Protein AF-A0A183GTH4-F1 (afdb_monomer_lite)

pLDDT: mean 83.31, std 15.31, range [30.36, 95.69]

Secondary structure (DSSP, 8-state):
--------HHHHHHHHHH-HHHHHHHHHHS--HHHHHHHHHHHHHTT-HHHHHH---TTHHHHHHHHHHTT--HHHHHHHHHHHHHHT-HHHHHHHHHHHHH---TTS-HHHHHHHHHHHHHHHHH---HHHHHHHHHHHHHHHHHHHHHHH-

Sequence (153 aa):
MAMRVRLCGSCWSFFMAVNGDLIISFVVSSDDELAHAALFRWMLERNKANMILQSKSPFVEQFLTHEISTGRGQRYLDLLWRFYEKTGNYDKAATLLSRLADNENDEISLSQRFAYLSHAIICAQSATDPKTKAMIQDLRDKVEVAHIQLAIK

Structure (mmCIF, N/CA/C/O backbone):
data_AF-A0A183GTH4-F1
#
_entry.id   AF-A0A183GTH4-F1
#
loop_
_atom_site.group_PDB
_atom_site.id
_atom_site.type_symbol
_atom_site.label_atom_id
_atom_site.label_alt_id
_atom_site.label_comp_id
_atom_site.label_asym_id
_atom_site.label_entity_id
_atom_site.label_seq_id
_atom_site.pdbx_PDB_ins_code
_atom_site.Cartn_x
_atom_site.Cartn_y
_atom_site.Cartn_z
_atom_site.occupancy
_atom_site.B_iso_or_equiv
_atom_site.auth_seq_id
_atom_site.auth_comp_id
_atom_site.auth_asym_id
_atom_site.auth_atom_id
_atom_site.pdbx_PDB_model_num
ATOM 1 N N . MET A 1 1 ? 22.703 7.373 -27.518 1.00 30.36 1 MET A N 1
ATOM 2 C CA . MET A 1 1 ? 21.785 7.071 -28.638 1.00 30.36 1 MET A CA 1
ATOM 3 C C . MET A 1 1 ? 20.623 6.276 -28.055 1.00 30.36 1 MET A C 1
ATOM 5 O O . MET A 1 1 ? 20.739 5.074 -27.879 1.00 30.36 1 MET A O 1
ATOM 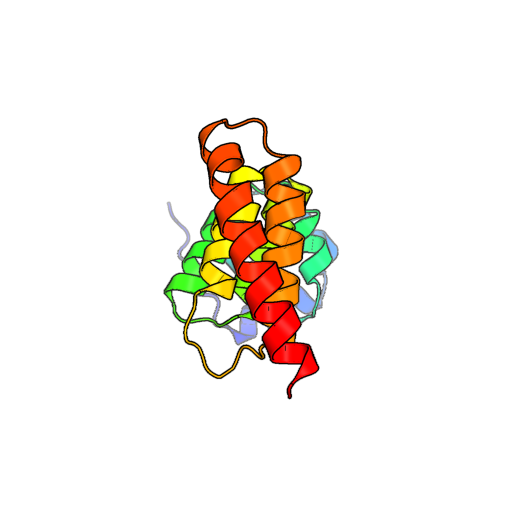9 N N . ALA A 1 2 ? 19.581 6.971 -27.590 1.00 32.31 2 ALA A N 1
ATOM 10 C CA . ALA A 1 2 ? 18.468 6.362 -26.863 1.00 32.31 2 ALA A CA 1
ATOM 11 C C . ALA A 1 2 ? 17.527 5.665 -27.854 1.00 32.31 2 ALA A C 1
ATOM 13 O O . ALA A 1 2 ? 16.858 6.325 -28.652 1.00 32.31 2 ALA A O 1
ATOM 14 N N . MET A 1 3 ? 17.498 4.332 -27.835 1.00 32.34 3 MET A N 1
ATOM 15 C CA . MET A 1 3 ? 16.502 3.561 -28.573 1.00 32.34 3 MET A CA 1
ATOM 16 C C . MET A 1 3 ? 15.140 3.790 -27.919 1.00 32.34 3 MET A C 1
ATOM 18 O O . MET A 1 3 ? 14.822 3.249 -26.866 1.00 32.34 3 MET A O 1
ATOM 22 N N . ARG A 1 4 ? 14.327 4.637 -28.552 1.00 37.12 4 ARG A N 1
ATOM 23 C CA . ARG A 1 4 ? 12.934 4.874 -28.180 1.00 37.12 4 ARG A CA 1
ATOM 24 C C . ARG A 1 4 ? 12.114 3.656 -28.589 1.00 37.12 4 ARG A C 1
ATOM 26 O O . ARG A 1 4 ? 11.519 3.623 -29.663 1.00 37.12 4 ARG A O 1
ATOM 33 N N . VAL A 1 5 ? 12.102 2.643 -27.737 1.00 44.69 5 VAL A N 1
ATOM 34 C CA . VAL A 1 5 ? 11.298 1.444 -27.937 1.00 44.69 5 VAL A CA 1
ATOM 35 C C . VAL A 1 5 ? 9.834 1.788 -27.633 1.00 44.69 5 VAL A C 1
ATOM 37 O O . VAL A 1 5 ? 9.344 1.625 -26.522 1.00 44.69 5 VAL A O 1
ATOM 40 N N . ARG A 1 6 ? 9.106 2.296 -28.638 1.00 41.69 6 ARG A N 1
ATOM 41 C CA . ARG A 1 6 ? 7.638 2.195 -28.663 1.00 41.69 6 ARG A CA 1
ATOM 42 C C . ARG A 1 6 ? 7.286 0.747 -28.994 1.00 41.69 6 ARG A C 1
ATOM 44 O O . ARG A 1 6 ? 6.940 0.438 -30.132 1.00 41.69 6 ARG A O 1
ATOM 51 N N . LEU A 1 7 ? 7.391 -0.152 -28.021 1.00 46.38 7 LEU A N 1
ATOM 52 C CA . LEU A 1 7 ? 6.716 -1.437 -28.150 1.00 46.38 7 LEU A CA 1
ATOM 53 C C . LEU A 1 7 ? 5.220 -1.167 -28.010 1.00 46.38 7 LEU A C 1
ATOM 55 O O . LEU A 1 7 ? 4.734 -0.772 -26.953 1.00 4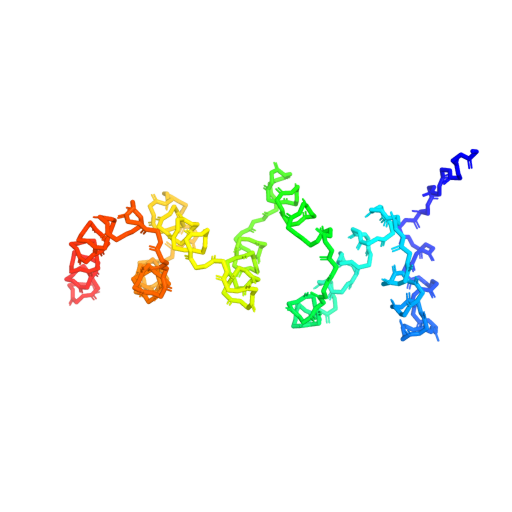6.38 7 LEU A O 1
ATOM 59 N N . CYS A 1 8 ? 4.500 -1.329 -29.118 1.00 41.72 8 CYS A N 1
ATOM 60 C CA . CYS A 1 8 ? 3.049 -1.446 -29.122 1.00 41.72 8 CYS A CA 1
ATOM 61 C C . CYS A 1 8 ? 2.663 -2.509 -28.076 1.00 41.72 8 CYS A C 1
ATOM 63 O O . CYS A 1 8 ? 3.281 -3.577 -28.064 1.00 41.72 8 CYS A O 1
ATOM 65 N N . GLY A 1 9 ? 1.697 -2.226 -27.191 1.00 50.25 9 GLY A N 1
ATOM 66 C CA . GLY A 1 9 ? 1.382 -3.075 -26.028 1.00 50.25 9 GLY A CA 1
ATOM 67 C C . GLY A 1 9 ? 1.193 -4.563 -26.363 1.00 50.25 9 GLY A C 1
ATOM 68 O O . GLY A 1 9 ? 1.550 -5.426 -25.569 1.00 50.25 9 GLY A O 1
ATOM 69 N N . SER A 1 10 ? 0.749 -4.880 -27.581 1.00 49.06 10 SER A N 1
ATOM 70 C CA . SER A 1 10 ? 0.592 -6.252 -28.075 1.00 49.06 10 SER A CA 1
ATOM 71 C C . SER A 1 10 ? 1.911 -6.977 -28.409 1.00 49.06 10 SER A C 1
ATOM 73 O O . SER A 1 10 ? 2.004 -8.183 -28.188 1.00 49.06 10 SER A O 1
ATOM 75 N N . CYS A 1 11 ? 2.952 -6.285 -28.894 1.00 48.81 11 CYS A N 1
ATOM 76 C CA . CYS A 1 11 ? 4.255 -6.906 -29.203 1.00 48.81 11 CYS A CA 1
ATOM 77 C C . CYS A 1 11 ? 5.040 -7.262 -27.937 1.00 48.81 11 CYS A C 1
ATOM 79 O O . CYS A 1 11 ? 5.745 -8.270 -27.911 1.00 48.81 11 CYS A O 1
ATOM 81 N N . TRP A 1 12 ? 4.904 -6.460 -26.879 1.00 52.84 12 TRP A N 1
ATOM 82 C CA . TRP A 1 12 ? 5.568 -6.732 -25.605 1.00 52.84 12 TRP A CA 1
ATOM 83 C C . TRP A 1 12 ? 4.999 -7.985 -24.936 1.00 52.84 12 TRP A C 1
ATOM 85 O O . TRP A 1 12 ? 5.749 -8.887 -24.559 1.00 52.84 12 TRP A O 1
ATOM 95 N N . SER A 1 13 ? 3.670 -8.090 -24.864 1.00 49.44 13 SER A N 1
ATOM 96 C CA . SER A 1 13 ? 3.004 -9.249 -24.266 1.00 49.44 13 SER A CA 1
ATOM 97 C C . SER A 1 13 ? 3.335 -10.554 -24.993 1.00 49.44 13 SER A C 1
ATOM 99 O O . SER A 1 13 ? 3.474 -11.586 -24.336 1.00 49.44 13 SER A O 1
ATOM 101 N N . PHE A 1 14 ? 3.529 -10.503 -26.317 1.00 48.41 14 PHE A N 1
ATOM 102 C CA . PHE A 1 14 ? 3.974 -11.648 -27.114 1.00 48.41 14 PHE A CA 1
ATOM 103 C C . PHE A 1 14 ? 5.449 -12.007 -26.854 1.00 48.41 14 PHE A C 1
ATOM 105 O O . PHE A 1 14 ? 5.758 -13.169 -26.605 1.00 48.41 14 PHE A O 1
ATOM 112 N N . PHE A 1 15 ? 6.355 -11.022 -26.813 1.00 49.62 15 PHE A N 1
ATOM 113 C CA . PHE A 1 15 ? 7.789 -11.255 -26.584 1.00 49.62 15 PHE A CA 1
ATOM 114 C C . PHE A 1 15 ? 8.086 -11.817 -25.179 1.00 49.62 15 PHE A C 1
ATOM 116 O O . PHE A 1 15 ? 8.910 -12.715 -25.028 1.00 49.62 15 PHE A O 1
ATOM 123 N N . MET A 1 16 ? 7.361 -11.364 -24.148 1.00 53.06 16 MET A N 1
ATOM 124 C CA . MET A 1 16 ? 7.503 -11.870 -22.773 1.00 53.06 16 MET A CA 1
ATOM 125 C C . MET A 1 16 ? 6.829 -13.227 -22.510 1.00 53.06 16 MET A C 1
ATOM 127 O O . MET A 1 16 ? 7.099 -13.855 -21.485 1.00 53.06 16 MET A O 1
ATOM 131 N N . ALA A 1 17 ? 5.950 -13.703 -23.396 1.00 56.94 17 ALA A N 1
ATOM 132 C CA . ALA A 1 17 ? 5.261 -14.982 -23.215 1.00 56.94 17 ALA A CA 1
ATOM 133 C C . ALA A 1 17 ? 6.141 -16.204 -23.523 1.00 56.94 17 ALA A C 1
ATOM 135 O O . ALA A 1 17 ? 5.889 -17.270 -22.970 1.00 56.94 17 ALA A O 1
ATOM 136 N N . VAL A 1 18 ? 7.165 -16.054 -24.368 1.00 58.09 18 VAL A N 1
ATOM 137 C CA . VAL A 1 18 ? 7.939 -17.187 -24.904 1.00 58.09 18 VAL A CA 1
ATOM 138 C C . VAL A 1 18 ? 9.141 -17.557 -24.019 1.00 58.09 18 VAL A C 1
ATOM 140 O O . VAL A 1 18 ? 9.513 -18.722 -23.983 1.00 58.09 18 VAL A O 1
ATOM 143 N N . ASN A 1 19 ? 9.719 -16.611 -23.260 1.00 66.62 19 ASN A N 1
ATOM 144 C CA . ASN A 1 19 ? 10.883 -16.844 -22.382 1.00 66.62 19 ASN A CA 1
ATOM 145 C C . ASN A 1 19 ? 10.901 -15.900 -21.158 1.00 66.62 19 ASN A C 1
ATOM 147 O O . ASN A 1 19 ? 11.775 -15.042 -21.022 1.00 66.62 19 ASN A O 1
ATOM 151 N N . GLY A 1 20 ? 9.916 -16.032 -20.265 1.00 68.88 20 GLY A N 1
ATOM 152 C CA . GLY A 1 20 ? 9.731 -15.114 -19.131 1.00 68.88 20 GLY A CA 1
ATOM 153 C C . GLY A 1 20 ? 10.947 -14.988 -18.200 1.00 68.88 20 GLY A C 1
ATOM 154 O O . GLY A 1 20 ? 11.310 -13.874 -17.834 1.00 68.88 20 GLY A O 1
ATOM 155 N N . ASP A 1 21 ? 11.609 -16.096 -17.859 1.00 75.94 21 ASP A N 1
ATOM 156 C CA . ASP A 1 21 ? 12.707 -16.096 -16.876 1.00 75.94 21 ASP A CA 1
ATOM 157 C C . ASP A 1 21 ? 13.988 -15.444 -17.411 1.00 75.94 21 ASP A C 1
ATOM 159 O O . ASP A 1 21 ? 14.642 -14.671 -16.709 1.00 75.94 21 ASP A O 1
ATOM 163 N N . LEU A 1 22 ? 14.309 -15.680 -18.687 1.00 78.25 22 LEU A N 1
ATOM 164 C CA . LEU A 1 22 ? 15.443 -15.035 -19.352 1.00 78.25 22 LEU A CA 1
ATOM 165 C C . LEU A 1 22 ? 15.244 -13.519 -19.415 1.00 78.25 22 LEU A C 1
ATOM 167 O O . LEU A 1 22 ? 16.161 -12.765 -19.099 1.00 78.25 22 LEU A O 1
ATOM 171 N N . ILE A 1 23 ? 14.034 -13.064 -19.744 1.00 78.25 23 ILE A N 1
ATOM 172 C CA . ILE A 1 23 ? 13.734 -11.632 -19.828 1.00 78.25 23 ILE A CA 1
ATOM 173 C C . ILE A 1 23 ? 13.772 -10.982 -18.443 1.00 78.25 23 ILE A C 1
ATOM 175 O O . ILE A 1 23 ? 14.309 -9.885 -18.311 1.00 78.25 23 ILE A O 1
ATOM 179 N N . ILE A 1 24 ? 13.272 -11.660 -17.404 1.00 81.31 24 ILE A N 1
ATOM 180 C CA . ILE A 1 24 ? 13.387 -11.178 -16.021 1.00 81.31 24 ILE A CA 1
ATOM 181 C C . ILE A 1 24 ? 14.862 -11.000 -15.652 1.00 81.31 24 ILE A C 1
ATOM 183 O O . ILE A 1 24 ? 15.238 -9.923 -15.202 1.00 81.31 24 ILE A O 1
ATOM 187 N N . SER A 1 25 ? 15.706 -12.012 -15.885 1.00 80.69 25 SER A N 1
ATOM 188 C CA . SER A 1 25 ? 17.138 -11.924 -15.563 1.00 80.69 25 SER A CA 1
ATOM 189 C C . SER A 1 25 ? 17.841 -10.791 -16.315 1.00 80.69 25 SER A C 1
ATOM 191 O O . SER A 1 25 ? 18.617 -10.045 -15.721 1.00 80.69 25 SER A O 1
ATOM 193 N N . PHE A 1 26 ? 17.506 -10.604 -17.594 1.00 81.88 26 PHE A N 1
ATOM 194 C CA . PHE A 1 26 ? 18.096 -9.569 -18.432 1.00 81.88 26 PHE A CA 1
ATOM 195 C C . PHE A 1 26 ? 17.699 -8.165 -17.969 1.00 81.88 26 PHE A C 1
ATOM 197 O O . PHE A 1 26 ? 18.560 -7.307 -17.788 1.00 81.88 26 PHE A O 1
ATOM 204 N N . VAL A 1 27 ? 16.409 -7.934 -17.717 1.00 82.25 27 VAL A N 1
ATOM 205 C CA . VAL A 1 27 ? 15.918 -6.632 -17.252 1.00 82.25 27 VAL A CA 1
ATOM 206 C C . VAL A 1 27 ? 16.451 -6.317 -15.858 1.00 82.25 27 VAL A C 1
ATOM 208 O O . VAL A 1 27 ? 16.925 -5.209 -15.657 1.00 82.25 27 VAL A O 1
ATOM 211 N N . VAL A 1 28 ? 16.468 -7.284 -14.934 1.00 77.31 28 VAL A N 1
ATOM 212 C CA . VAL A 1 28 ? 17.017 -7.091 -13.577 1.00 77.31 28 VAL A CA 1
ATOM 213 C C . VAL A 1 28 ? 18.516 -6.762 -13.601 1.00 77.31 28 VAL A C 1
ATOM 215 O O . VAL A 1 28 ? 19.001 -6.088 -12.698 1.00 77.31 28 VAL A O 1
ATOM 218 N N . SER A 1 29 ? 19.253 -7.214 -14.622 1.00 81.25 29 SER A N 1
ATOM 219 C CA . SER A 1 29 ? 20.665 -6.851 -14.825 1.00 81.25 29 SER A CA 1
ATOM 220 C C . SER A 1 29 ? 20.879 -5.511 -15.542 1.00 81.25 29 SER A C 1
ATOM 222 O O . SER A 1 29 ? 22.002 -5.013 -15.589 1.00 81.25 29 SER A O 1
ATOM 224 N N . SER A 1 30 ? 19.824 -4.948 -16.130 1.00 83.75 30 SER A N 1
ATOM 225 C CA . SER A 1 30 ? 19.864 -3.671 -16.837 1.00 83.75 30 SER A CA 1
ATOM 226 C C . SER A 1 30 ? 19.733 -2.498 -15.859 1.00 83.75 30 SER A C 1
ATOM 228 O O . SER A 1 30 ? 19.292 -2.672 -14.730 1.00 83.75 30 SER A O 1
ATOM 230 N N . ASP A 1 31 ? 20.074 -1.292 -16.304 1.00 84.44 31 ASP A N 1
ATOM 231 C CA . ASP A 1 31 ? 19.859 -0.039 -15.557 1.00 84.44 31 ASP A CA 1
ATOM 232 C C . ASP A 1 31 ? 18.781 0.838 -16.226 1.00 84.44 31 ASP A C 1
ATOM 234 O O . ASP A 1 31 ? 18.688 2.045 -16.022 1.00 84.44 31 ASP A O 1
ATOM 238 N N . ASP A 1 32 ? 17.972 0.236 -17.103 1.00 86.81 32 ASP A N 1
ATOM 239 C CA . ASP A 1 32 ? 16.897 0.925 -17.812 1.00 86.81 32 ASP A CA 1
ATOM 240 C C . ASP A 1 32 ? 15.617 0.955 -16.957 1.00 86.81 32 ASP A C 1
ATOM 242 O O . ASP A 1 32 ? 14.952 -0.069 -16.747 1.00 86.81 32 ASP A O 1
ATOM 246 N N . GLU A 1 33 ? 15.261 2.149 -16.475 1.00 87.75 33 GLU A N 1
ATOM 247 C CA . GLU A 1 33 ? 14.050 2.405 -15.686 1.00 87.75 33 GLU A CA 1
ATOM 248 C C . GLU A 1 33 ? 12.771 2.001 -16.441 1.00 87.75 33 GLU A C 1
ATOM 250 O O . GLU A 1 33 ? 11.858 1.409 -15.859 1.00 87.75 33 GLU A O 1
ATOM 255 N N . LEU A 1 34 ? 12.689 2.275 -17.749 1.00 87.69 34 LEU A N 1
ATOM 256 C CA . LEU A 1 34 ? 11.494 1.986 -18.546 1.00 87.69 34 LEU A CA 1
ATOM 257 C C . LEU A 1 34 ? 11.326 0.481 -18.766 1.00 87.69 34 LEU A C 1
ATOM 259 O O . LEU A 1 34 ? 10.196 -0.021 -18.756 1.00 87.69 34 LEU A O 1
ATOM 263 N N . ALA A 1 35 ? 12.436 -0.245 -18.925 1.00 86.12 35 ALA A N 1
ATOM 264 C CA . ALA A 1 35 ? 12.420 -1.702 -19.007 1.00 86.12 35 ALA A CA 1
ATOM 265 C C . ALA A 1 35 ? 11.906 -2.326 -17.698 1.00 86.12 35 ALA A C 1
ATOM 267 O O . ALA A 1 35 ? 11.035 -3.202 -17.731 1.00 86.12 35 ALA A O 1
ATOM 268 N N . HIS A 1 36 ? 12.378 -1.829 -16.550 1.00 88.44 36 HIS A N 1
ATOM 269 C CA . HIS A 1 36 ? 11.902 -2.247 -15.231 1.00 88.44 36 HIS A CA 1
ATOM 270 C C . HIS A 1 36 ? 10.424 -1.940 -15.021 1.00 88.44 36 HIS A C 1
ATOM 272 O O . HIS A 1 36 ? 9.661 -2.831 -14.649 1.00 88.44 36 HIS A O 1
ATOM 278 N N . ALA A 1 37 ? 9.998 -0.706 -15.303 1.00 89.19 37 ALA A N 1
ATOM 279 C CA . ALA A 1 37 ? 8.618 -0.273 -15.118 1.00 89.19 37 ALA A CA 1
ATOM 280 C C . ALA A 1 37 ? 7.635 -1.182 -15.861 1.00 89.19 37 ALA A C 1
ATOM 282 O O . ALA A 1 37 ? 6.604 -1.595 -15.329 1.00 89.19 37 ALA A O 1
ATOM 283 N N . ALA A 1 38 ? 7.956 -1.546 -17.093 1.00 88.25 38 ALA A N 1
ATOM 284 C CA . ALA A 1 38 ? 7.084 -2.404 -17.867 1.00 88.25 38 ALA A CA 1
ATOM 285 C C . ALA A 1 38 ? 7.171 -3.887 -17.496 1.00 88.25 38 ALA A C 1
ATOM 287 O O . ALA A 1 38 ? 6.146 -4.568 -17.532 1.00 88.25 38 ALA A O 1
ATOM 288 N N . LEU A 1 39 ? 8.340 -4.379 -17.068 1.00 88.50 39 LEU A N 1
ATOM 289 C CA . LEU A 1 39 ? 8.432 -5.699 -16.449 1.00 88.50 39 LEU A CA 1
ATOM 290 C C . LEU A 1 39 ? 7.540 -5.770 -15.200 1.00 88.50 39 LEU A C 1
ATOM 292 O O . LEU A 1 39 ? 6.800 -6.739 -15.032 1.00 88.50 39 LEU A O 1
ATOM 296 N N . PHE A 1 40 ? 7.570 -4.747 -14.344 1.00 90.69 40 PHE A N 1
ATOM 297 C CA . PHE A 1 40 ? 6.723 -4.683 -13.156 1.00 90.69 40 PHE A CA 1
ATOM 298 C C . PHE A 1 40 ? 5.237 -4.654 -13.517 1.00 90.69 40 PHE A C 1
ATOM 300 O O . PHE A 1 40 ? 4.480 -5.446 -12.957 1.00 90.69 40 PHE A O 1
ATOM 307 N N . ARG A 1 41 ? 4.815 -3.840 -14.496 1.00 89.06 41 ARG A N 1
ATOM 308 C CA . ARG A 1 41 ? 3.424 -3.849 -14.997 1.00 89.06 41 ARG A CA 1
ATOM 309 C C . ARG A 1 41 ? 2.998 -5.240 -15.457 1.00 89.06 41 ARG A C 1
ATOM 311 O O . ARG A 1 41 ? 1.993 -5.760 -14.978 1.00 89.06 41 ARG A O 1
ATOM 318 N N . TRP A 1 42 ? 3.804 -5.879 -16.299 1.00 87.50 42 TRP A N 1
ATOM 319 C CA . TRP A 1 42 ? 3.530 -7.227 -16.794 1.00 87.50 42 TRP A CA 1
ATOM 320 C C . TRP A 1 42 ? 3.466 -8.271 -15.666 1.00 87.50 42 TRP A C 1
ATOM 322 O O . TRP A 1 42 ? 2.607 -9.156 -15.665 1.00 87.50 42 TRP A O 1
ATOM 332 N N . MET A 1 43 ? 4.338 -8.166 -14.656 1.00 87.56 43 MET A N 1
ATOM 333 C CA . MET A 1 43 ? 4.294 -9.041 -13.482 1.00 87.56 43 MET A CA 1
ATOM 334 C C . MET A 1 43 ? 3.017 -8.832 -12.659 1.00 87.56 43 MET A C 1
ATOM 336 O O . MET A 1 43 ? 2.433 -9.809 -12.184 1.00 87.56 43 MET A O 1
ATOM 340 N N . LEU A 1 44 ? 2.549 -7.591 -12.506 1.00 88.75 44 LEU A N 1
ATOM 341 C CA . LEU A 1 44 ? 1.305 -7.284 -11.796 1.00 88.75 44 LEU A CA 1
ATOM 342 C C . LEU A 1 44 ? 0.069 -7.809 -12.525 1.00 88.75 44 LEU A C 1
ATOM 344 O O . LEU A 1 44 ? -0.816 -8.372 -11.875 1.00 88.75 44 LEU A O 1
ATOM 348 N N . GLU A 1 45 ? 0.024 -7.697 -13.852 1.00 87.38 45 GLU A N 1
ATOM 349 C CA . GLU A 1 45 ? -1.041 -8.273 -14.685 1.00 87.38 45 GLU A CA 1
ATOM 350 C C . GLU A 1 45 ? -1.153 -9.795 -14.506 1.00 87.38 45 GLU A C 1
ATOM 352 O O . GLU A 1 45 ? -2.247 -10.352 -14.546 1.00 87.38 45 GLU A O 1
ATOM 357 N N . ARG A 1 46 ? -0.034 -10.474 -14.223 1.00 86.69 46 ARG A N 1
ATOM 358 C CA . ARG A 1 46 ? 0.030 -11.928 -13.994 1.00 86.69 46 ARG A CA 1
ATOM 359 C C . ARG A 1 46 ? 0.004 -12.338 -12.520 1.00 86.69 46 ARG A C 1
ATOM 361 O O . ARG A 1 46 ? 0.364 -13.468 -12.199 1.00 86.69 46 ARG A O 1
ATOM 368 N N . ASN A 1 47 ? -0.386 -11.438 -11.616 1.00 86.31 47 ASN A N 1
ATOM 369 C CA . ASN A 1 47 ? -0.431 -11.679 -10.167 1.00 86.31 47 ASN A CA 1
ATOM 370 C C . ASN A 1 47 ? 0.912 -12.118 -9.545 1.00 86.31 47 ASN A C 1
ATOM 372 O O . ASN A 1 47 ? 0.946 -12.728 -8.478 1.00 86.31 47 ASN A O 1
ATOM 376 N N . LYS A 1 48 ? 2.043 -11.744 -10.152 1.00 87.31 48 LYS A N 1
ATOM 377 C CA . LYS A 1 48 ? 3.401 -12.018 -9.650 1.00 87.31 48 LYS A CA 1
ATOM 378 C C . LYS A 1 48 ? 3.933 -10.907 -8.734 1.00 87.31 48 LYS A C 1
ATOM 380 O O . LYS A 1 48 ? 5.132 -10.649 -8.687 1.00 87.31 48 LYS A O 1
ATOM 385 N N . ALA A 1 49 ? 3.054 -10.258 -7.969 1.00 89.19 49 ALA A N 1
ATOM 386 C CA . ALA A 1 49 ? 3.419 -9.154 -7.074 1.00 89.19 49 ALA A CA 1
ATOM 387 C C . ALA A 1 49 ? 4.473 -9.555 -6.022 1.00 89.19 49 ALA A C 1
ATOM 389 O O . ALA A 1 49 ? 5.352 -8.766 -5.688 1.00 89.19 49 ALA A O 1
ATOM 390 N N . ASN A 1 50 ? 4.447 -10.811 -5.563 1.00 88.25 50 ASN A N 1
ATOM 391 C CA . ASN A 1 50 ? 5.444 -11.341 -4.628 1.00 88.25 50 ASN A CA 1
ATOM 392 C C . ASN A 1 50 ? 6.872 -11.308 -5.196 1.00 88.25 50 ASN A C 1
ATOM 394 O O . ASN A 1 50 ? 7.814 -11.086 -4.442 1.00 88.25 50 ASN A O 1
ATOM 398 N N . MET A 1 51 ? 7.044 -11.483 -6.511 1.00 87.12 51 MET A N 1
ATOM 399 C CA . MET A 1 51 ? 8.366 -11.398 -7.144 1.00 87.12 51 MET A CA 1
ATOM 400 C C . MET A 1 51 ? 8.888 -9.959 -7.162 1.00 87.12 51 MET A C 1
ATOM 402 O O . MET A 1 51 ? 10.081 -9.742 -6.981 1.00 87.12 51 MET A O 1
ATOM 406 N N . ILE A 1 52 ? 7.997 -8.973 -7.311 1.00 89.44 52 ILE A N 1
ATOM 407 C CA . ILE A 1 52 ? 8.350 -7.548 -7.225 1.00 89.44 52 ILE A CA 1
ATOM 408 C C . ILE A 1 52 ? 8.844 -7.222 -5.812 1.00 89.44 52 ILE A C 1
ATOM 410 O O . ILE A 1 52 ? 9.896 -6.605 -5.666 1.00 89.44 52 ILE A O 1
ATOM 414 N N . LEU A 1 53 ? 8.140 -7.711 -4.783 1.00 89.62 53 LEU A N 1
ATOM 415 C CA . LEU A 1 53 ? 8.518 -7.536 -3.373 1.00 89.62 53 LEU A CA 1
ATOM 416 C C . LEU A 1 53 ? 9.861 -8.186 -3.008 1.00 89.62 53 LEU A C 1
ATOM 418 O O . LEU A 1 53 ? 10.530 -7.726 -2.089 1.00 89.62 53 LEU A O 1
ATOM 422 N N . GLN A 1 54 ? 10.243 -9.263 -3.696 1.00 87.31 54 GLN A N 1
ATOM 423 C CA . GLN A 1 54 ? 11.539 -9.927 -3.516 1.00 87.31 54 GLN A CA 1
ATOM 424 C C . GLN A 1 54 ? 12.651 -9.303 -4.368 1.00 87.31 54 GLN A C 1
ATOM 426 O O . GLN A 1 54 ? 13.829 -9.599 -4.153 1.00 87.31 54 GLN A O 1
ATOM 431 N N . SER A 1 55 ? 12.298 -8.467 -5.348 1.00 84.19 55 SER A N 1
ATOM 432 C CA . SER A 1 55 ? 13.281 -7.844 -6.222 1.00 84.19 55 SER A CA 1
ATOM 433 C C . SER A 1 55 ? 14.090 -6.798 -5.455 1.00 84.19 55 SER A C 1
ATOM 435 O O . SER A 1 55 ? 13.556 -6.020 -4.669 1.00 84.19 55 SER A O 1
ATOM 437 N N . LYS A 1 56 ? 15.399 -6.765 -5.708 1.00 82.44 56 LYS A N 1
ATOM 438 C CA . LYS A 1 56 ? 16.316 -5.750 -5.165 1.00 82.44 56 LYS A CA 1
ATOM 439 C C . LYS A 1 56 ? 16.486 -4.558 -6.111 1.00 82.44 56 LYS A C 1
ATOM 441 O O . LYS A 1 56 ? 17.477 -3.842 -6.023 1.00 82.44 56 LYS A O 1
ATOM 446 N N . SER A 1 57 ? 15.568 -4.395 -7.062 1.00 86.06 57 SER A N 1
ATOM 447 C CA . SER A 1 57 ? 15.670 -3.337 -8.059 1.00 86.06 57 SER A CA 1
ATOM 448 C C . SER A 1 57 ? 15.426 -1.973 -7.396 1.00 86.06 57 SER A C 1
ATOM 450 O O . SER A 1 57 ? 14.428 -1.819 -6.685 1.00 86.06 57 SER A O 1
ATOM 452 N N . PRO A 1 58 ? 16.289 -0.968 -7.633 1.00 87.81 58 PRO A N 1
ATOM 453 C CA . PRO A 1 58 ? 16.119 0.368 -7.061 1.00 87.81 58 PRO A CA 1
ATOM 454 C C . PRO A 1 58 ? 14.904 1.108 -7.646 1.00 87.81 58 PRO A C 1
ATOM 456 O O . PRO A 1 58 ? 14.415 2.066 -7.053 1.00 87.81 58 PRO A O 1
ATOM 459 N N . PHE A 1 59 ? 14.373 0.644 -8.781 1.00 91.44 59 PHE A N 1
ATOM 460 C CA . PHE A 1 59 ? 13.288 1.299 -9.513 1.00 91.44 59 PHE A CA 1
ATOM 461 C C . PHE A 1 59 ? 11.885 0.961 -8.991 1.00 91.44 59 PHE A C 1
ATOM 463 O O . PHE A 1 59 ? 10.907 1.545 -9.454 1.00 91.44 59 PHE A O 1
ATOM 470 N N . VAL A 1 60 ? 11.752 0.026 -8.039 1.00 92.00 60 VAL A N 1
ATOM 471 C CA . VAL A 1 60 ? 10.440 -0.425 -7.537 1.00 92.00 60 VAL A CA 1
ATOM 472 C C . VAL A 1 60 ? 9.673 0.717 -6.870 1.00 92.00 60 VAL A C 1
ATOM 474 O O . VAL A 1 60 ? 8.509 0.939 -7.195 1.00 92.00 60 VAL A O 1
ATOM 477 N N . GLU A 1 61 ? 10.314 1.466 -5.968 1.00 92.62 61 GLU A N 1
ATOM 478 C CA . GLU A 1 61 ? 9.670 2.568 -5.235 1.00 92.62 61 GLU A CA 1
ATOM 479 C C . GLU A 1 61 ? 9.185 3.667 -6.194 1.00 92.62 61 GLU A C 1
ATOM 481 O O . GLU A 1 61 ? 8.033 4.105 -6.115 1.00 92.62 61 GLU A O 1
ATOM 486 N N . GLN A 1 62 ? 10.041 4.065 -7.141 1.00 91.88 62 GLN A N 1
ATOM 487 C CA . GLN A 1 62 ? 9.732 5.078 -8.152 1.00 91.88 62 GLN A CA 1
ATOM 488 C C . GLN A 1 62 ? 8.585 4.632 -9.059 1.00 91.88 62 GLN A C 1
ATOM 490 O O . GLN A 1 62 ? 7.639 5.391 -9.274 1.00 91.88 62 GLN A O 1
ATOM 495 N N . PHE A 1 63 ? 8.634 3.386 -9.537 1.00 92.38 63 PHE A N 1
ATOM 496 C CA . PHE A 1 63 ? 7.574 2.798 -10.341 1.00 92.38 63 PHE A CA 1
ATOM 497 C C . PHE A 1 63 ? 6.235 2.821 -9.597 1.00 92.38 63 PHE A C 1
ATOM 499 O O . PHE A 1 63 ? 5.269 3.385 -10.102 1.00 92.38 63 PHE A O 1
ATOM 506 N N . LEU A 1 64 ? 6.170 2.273 -8.380 1.00 92.44 64 LEU A N 1
ATOM 507 C CA . LEU A 1 64 ? 4.922 2.207 -7.615 1.00 92.44 64 LEU A CA 1
ATOM 508 C C . LEU A 1 64 ? 4.363 3.601 -7.314 1.00 92.44 64 LEU A C 1
ATOM 510 O O . LEU A 1 64 ? 3.167 3.828 -7.485 1.00 92.44 64 LEU A O 1
ATOM 514 N N . THR A 1 65 ? 5.219 4.551 -6.936 1.00 91.62 65 THR A N 1
ATOM 515 C CA . THR A 1 65 ? 4.809 5.937 -6.660 1.00 91.62 65 THR A CA 1
ATOM 516 C C . THR A 1 65 ? 4.243 6.622 -7.905 1.00 91.62 65 THR A C 1
ATOM 518 O O . THR A 1 65 ? 3.231 7.320 -7.823 1.00 91.62 65 THR A O 1
ATOM 521 N N . HIS A 1 66 ? 4.858 6.398 -9.069 1.00 90.62 66 HIS A N 1
ATOM 522 C CA . HIS A 1 66 ? 4.357 6.904 -10.344 1.00 90.62 66 HIS A CA 1
ATOM 523 C C . HIS A 1 66 ? 2.998 6.291 -10.714 1.00 90.62 66 HIS A C 1
ATOM 525 O O . HIS A 1 66 ? 2.089 6.988 -11.154 1.00 90.62 66 HIS A O 1
ATOM 531 N N . GLU A 1 67 ? 2.820 4.988 -10.510 1.00 89.50 67 GLU A N 1
ATOM 532 C CA . GLU A 1 67 ? 1.554 4.312 -10.800 1.00 89.50 67 GLU A CA 1
ATOM 533 C C . GLU A 1 67 ? 0.417 4.858 -9.921 1.00 89.50 67 GLU A C 1
ATOM 535 O O . GLU A 1 67 ? -0.661 5.165 -10.435 1.00 89.50 67 GLU A O 1
ATOM 540 N N . ILE A 1 68 ? 0.688 5.085 -8.633 1.00 88.62 68 ILE A N 1
ATOM 541 C CA . ILE A 1 68 ? -0.254 5.696 -7.683 1.00 88.62 68 ILE A CA 1
ATOM 542 C C . ILE A 1 68 ? -0.628 7.118 -8.119 1.00 88.62 68 ILE A C 1
ATOM 544 O O . ILE A 1 68 ? -1.809 7.459 -8.155 1.00 88.62 68 ILE A O 1
ATOM 548 N N . SER A 1 69 ? 0.350 7.949 -8.500 1.00 85.88 69 SER A N 1
ATOM 549 C CA . SER A 1 69 ? 0.080 9.333 -8.920 1.00 85.88 69 SER A CA 1
ATOM 550 C C . SER A 1 69 ? -0.695 9.424 -10.237 1.00 85.88 69 SER A C 1
ATOM 552 O O . SER A 1 69 ? -1.441 10.378 -10.444 1.00 85.88 69 SER A O 1
ATOM 554 N N . THR A 1 70 ? -0.598 8.404 -11.097 1.00 84.75 70 THR A N 1
ATOM 555 C CA . THR A 1 70 ? -1.428 8.281 -12.311 1.00 84.75 70 THR A CA 1
ATOM 556 C C . THR A 1 70 ? -2.875 7.854 -12.026 1.00 84.75 70 THR A C 1
ATOM 558 O O . THR A 1 70 ? -3.633 7.607 -12.961 1.00 84.75 70 THR A O 1
ATOM 561 N N . GLY A 1 71 ? -3.267 7.759 -10.751 1.00 73.56 71 GLY A N 1
ATOM 562 C CA . GLY A 1 71 ? -4.618 7.397 -10.326 1.00 73.56 71 GLY A CA 1
ATOM 563 C C . GLY A 1 71 ? -4.874 5.892 -10.299 1.00 73.56 71 GLY A C 1
ATOM 564 O O . GLY A 1 71 ? -6.027 5.469 -10.237 1.00 73.56 71 GLY A O 1
ATOM 565 N N . ARG A 1 72 ? -3.828 5.053 -10.359 1.00 66.69 72 ARG A N 1
ATOM 566 C CA . ARG A 1 72 ? -4.002 3.603 -10.209 1.00 66.69 72 ARG A CA 1
ATOM 567 C C . ARG A 1 72 ? -4.201 3.292 -8.726 1.00 66.69 72 ARG A C 1
ATOM 569 O O . ARG A 1 72 ? -3.402 3.700 -7.890 1.00 66.69 72 ARG A O 1
ATOM 576 N N . GLY A 1 73 ? -5.311 2.614 -8.431 1.00 74.38 73 GLY A N 1
ATOM 577 C CA . GLY A 1 73 ? -5.936 2.579 -7.107 1.00 74.38 73 GLY A CA 1
ATOM 578 C C . GLY A 1 73 ? -5.202 1.818 -5.996 1.00 74.38 73 GLY A C 1
ATOM 579 O O . GLY A 1 73 ? -4.020 1.480 -6.087 1.00 74.38 73 GLY A O 1
ATOM 580 N N . GLN A 1 74 ? -5.968 1.504 -4.947 1.00 80.88 74 GLN A N 1
ATOM 581 C CA . GLN A 1 74 ? -5.555 0.913 -3.664 1.00 80.88 74 GLN A CA 1
ATOM 582 C C . GLN A 1 74 ? -4.511 -0.212 -3.769 1.00 80.88 74 GLN A C 1
ATOM 584 O O . GLN A 1 74 ? -3.588 -0.291 -2.962 1.00 80.88 74 GLN A O 1
ATOM 589 N N . ARG A 1 75 ? -4.596 -1.054 -4.807 1.00 85.94 75 ARG A N 1
ATOM 590 C CA . ARG A 1 75 ? -3.692 -2.193 -5.030 1.00 85.94 75 ARG A CA 1
ATOM 591 C C . ARG A 1 75 ? -2.206 -1.807 -5.082 1.00 85.94 75 ARG A C 1
ATOM 593 O O . ARG A 1 75 ? -1.369 -2.585 -4.628 1.00 85.94 75 ARG A O 1
ATOM 600 N N . TYR A 1 76 ? -1.862 -0.648 -5.647 1.00 90.50 76 TYR A N 1
ATOM 601 C CA . TYR A 1 76 ? -0.465 -0.199 -5.733 1.00 90.50 76 TYR A CA 1
ATOM 602 C C . TYR A 1 76 ? 0.032 0.365 -4.401 1.00 90.50 76 TYR A C 1
ATOM 604 O O . TYR A 1 76 ? 1.178 0.119 -4.026 1.00 90.50 76 TYR A O 1
ATOM 612 N N . LEU A 1 77 ? -0.842 1.047 -3.656 1.00 90.31 77 LEU A N 1
ATOM 613 C CA . LEU A 1 77 ? -0.562 1.496 -2.291 1.00 90.31 77 LEU A CA 1
ATOM 614 C C . LEU A 1 77 ? -0.328 0.302 -1.359 1.00 90.31 77 LEU A C 1
ATOM 616 O O . LEU A 1 77 ? 0.647 0.293 -0.607 1.00 90.31 77 LEU A O 1
ATOM 620 N N . ASP A 1 78 ? -1.164 -0.734 -1.479 1.00 91.38 78 ASP A N 1
ATOM 621 C CA . ASP A 1 78 ? -1.022 -1.979 -0.725 1.00 91.38 78 ASP A CA 1
ATOM 622 C C . ASP A 1 78 ? 0.302 -2.690 -1.015 1.00 91.38 78 ASP A C 1
ATOM 624 O O . ASP A 1 78 ? 0.939 -3.262 -0.129 1.00 91.38 78 ASP A O 1
ATOM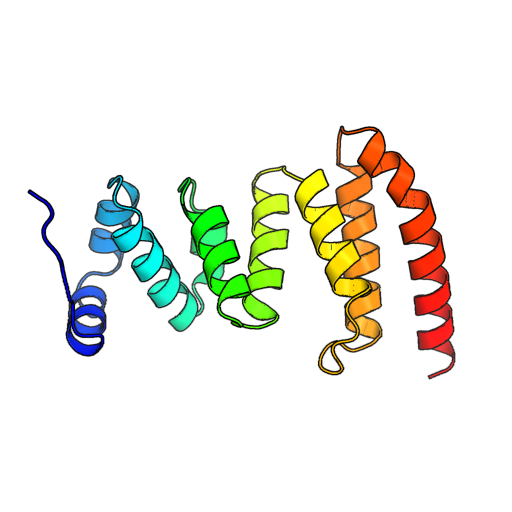 628 N N . LEU A 1 79 ? 0.738 -2.655 -2.272 1.00 93.50 79 LEU A N 1
ATOM 629 C CA . LEU A 1 79 ? 2.017 -3.227 -2.657 1.00 93.50 79 LEU A CA 1
ATOM 630 C C . LEU A 1 79 ? 3.199 -2.400 -2.134 1.00 93.50 79 LEU A C 1
ATOM 632 O O . LEU A 1 79 ? 4.206 -2.973 -1.721 1.00 93.50 79 LEU A O 1
ATOM 636 N N . LEU A 1 80 ? 3.073 -1.073 -2.128 1.00 94.38 80 LEU A N 1
ATOM 637 C CA . LEU A 1 80 ? 4.133 -0.159 -1.716 1.00 94.38 80 LEU A CA 1
ATOM 638 C C . LEU A 1 80 ? 4.451 -0.263 -0.220 1.00 94.38 80 LEU A C 1
ATOM 640 O O . LEU A 1 80 ? 5.625 -0.352 0.138 1.00 94.38 80 LEU A O 1
ATOM 644 N N . TRP A 1 81 ? 3.450 -0.314 0.667 1.00 94.06 81 TRP A N 1
ATOM 645 C CA . TRP A 1 81 ? 3.745 -0.463 2.100 1.00 94.06 81 TRP A CA 1
ATOM 646 C C . TRP A 1 81 ? 4.369 -1.830 2.411 1.00 94.06 81 TRP A C 1
ATOM 648 O O . TRP A 1 81 ? 5.293 -1.910 3.221 1.00 94.06 81 TRP A O 1
ATOM 658 N N . ARG A 1 82 ? 3.939 -2.896 1.717 1.00 94.62 82 ARG A N 1
ATOM 659 C CA . ARG A 1 82 ? 4.548 -4.234 1.831 1.00 94.62 82 ARG A CA 1
ATOM 660 C C . ARG A 1 82 ? 5.990 -4.241 1.347 1.00 94.62 82 ARG A C 1
ATOM 662 O O . ARG A 1 82 ? 6.826 -4.925 1.929 1.00 94.62 82 ARG A O 1
ATOM 669 N N . PHE A 1 83 ? 6.290 -3.488 0.290 1.00 94.88 83 PHE A N 1
ATOM 670 C CA . PHE A 1 83 ? 7.660 -3.314 -0.182 1.00 94.88 83 PHE A CA 1
ATOM 671 C C . PHE A 1 83 ? 8.526 -2.655 0.894 1.00 94.88 83 PHE A C 1
ATOM 673 O O . PHE A 1 83 ? 9.577 -3.194 1.228 1.00 94.88 83 PHE A O 1
ATOM 680 N N . TYR A 1 84 ? 8.049 -1.568 1.507 1.00 94.31 84 TYR A N 1
ATOM 681 C CA . TYR A 1 84 ? 8.768 -0.903 2.595 1.00 94.31 84 TYR A CA 1
ATOM 682 C C . TYR A 1 84 ? 8.998 -1.797 3.813 1.00 94.31 84 TYR A C 1
ATOM 684 O O . TYR A 1 84 ? 10.090 -1.781 4.379 1.00 94.31 84 TYR A O 1
ATOM 692 N N . GLU A 1 85 ? 8.014 -2.614 4.191 1.00 91.88 85 GLU A N 1
ATOM 693 C CA . GLU A 1 85 ? 8.180 -3.608 5.254 1.00 91.88 85 GLU A CA 1
ATOM 694 C C . GLU A 1 85 ? 9.291 -4.613 4.906 1.00 91.88 85 GLU A C 1
ATOM 696 O O . GLU A 1 85 ? 10.168 -4.883 5.725 1.00 91.88 85 GLU A O 1
ATOM 701 N N . LYS A 1 86 ? 9.311 -5.127 3.669 1.00 91.94 86 LYS A N 1
ATOM 702 C CA . LYS A 1 86 ? 10.332 -6.086 3.216 1.00 91.94 86 LYS A CA 1
ATOM 703 C C . LYS A 1 86 ? 11.732 -5.491 3.130 1.00 91.94 86 LYS A C 1
ATOM 705 O O . LYS A 1 86 ? 12.699 -6.211 3.368 1.00 91.94 86 LYS A O 1
ATOM 710 N N . THR A 1 87 ? 11.852 -4.208 2.806 1.00 91.62 87 THR A N 1
ATO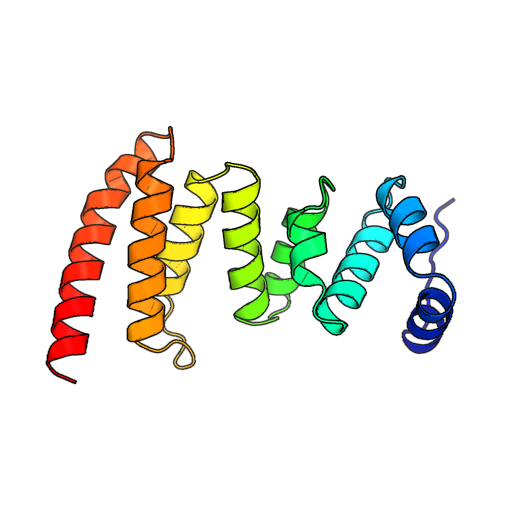M 711 C CA . THR A 1 87 ? 13.146 -3.520 2.721 1.00 91.62 87 THR A CA 1
ATOM 712 C C . THR A 1 87 ? 13.623 -2.981 4.073 1.00 91.62 87 THR A C 1
ATOM 714 O O . THR A 1 87 ? 14.733 -2.465 4.147 1.00 91.62 87 THR A O 1
ATOM 717 N N . GLY A 1 88 ? 12.809 -3.078 5.132 1.00 91.00 88 GLY A N 1
ATOM 718 C CA . GLY A 1 88 ? 13.120 -2.556 6.469 1.00 91.00 88 GLY A CA 1
ATOM 719 C C . GLY A 1 88 ? 12.870 -1.053 6.651 1.00 91.00 88 GLY A C 1
ATOM 720 O O . GLY A 1 88 ? 13.267 -0.487 7.666 1.00 91.00 88 GLY A O 1
ATOM 721 N N . ASN A 1 89 ? 12.191 -0.401 5.703 1.00 92.56 89 ASN A N 1
ATOM 722 C CA . ASN A 1 89 ? 11.845 1.025 5.751 1.00 92.56 89 ASN A CA 1
ATOM 723 C C . ASN A 1 89 ? 10.527 1.234 6.521 1.00 92.56 89 ASN A C 1
ATOM 725 O O . ASN A 1 89 ? 9.512 1.668 5.966 1.00 92.56 89 ASN A O 1
ATOM 729 N N . TYR A 1 90 ? 10.510 0.849 7.798 1.00 94.19 90 TYR A N 1
ATOM 730 C CA . TYR A 1 90 ? 9.284 0.807 8.601 1.00 94.19 90 TYR A CA 1
ATOM 731 C C . TYR A 1 90 ? 8.662 2.185 8.870 1.00 94.19 90 TYR A C 1
ATOM 733 O O . TYR A 1 90 ? 7.447 2.292 9.019 1.00 94.19 90 TYR A O 1
ATOM 741 N N . ASP A 1 91 ? 9.469 3.241 8.889 1.00 93.38 91 ASP A N 1
ATOM 742 C CA . ASP A 1 91 ? 9.043 4.639 9.000 1.00 93.38 91 ASP A CA 1
ATOM 743 C C . ASP A 1 91 ? 8.162 5.059 7.810 1.00 93.38 91 ASP A C 1
ATOM 745 O O . ASP A 1 91 ? 7.053 5.587 7.987 1.00 93.38 91 ASP A O 1
ATOM 749 N N . LYS A 1 92 ? 8.607 4.741 6.585 1.00 93.56 92 LYS A N 1
ATOM 750 C CA . LYS A 1 92 ? 7.841 4.984 5.358 1.00 93.56 92 LYS A CA 1
ATOM 751 C C . LYS A 1 92 ? 6.567 4.144 5.332 1.00 93.56 92 LYS A C 1
ATOM 753 O O . LYS A 1 92 ? 5.506 4.667 4.989 1.00 93.56 92 LYS A O 1
ATOM 758 N N . ALA A 1 93 ? 6.653 2.871 5.729 1.00 94.94 93 ALA A N 1
ATOM 759 C CA . ALA A 1 93 ? 5.501 1.971 5.795 1.00 94.94 93 ALA A CA 1
ATOM 760 C C . ALA A 1 93 ? 4.425 2.489 6.763 1.00 94.94 93 ALA A C 1
ATOM 762 O O . ALA A 1 93 ? 3.265 2.621 6.375 1.00 94.94 93 ALA A O 1
ATOM 763 N N . ALA A 1 94 ? 4.812 2.851 7.990 1.00 94.62 94 ALA A N 1
ATOM 764 C CA . ALA A 1 94 ? 3.898 3.362 9.008 1.00 94.62 94 ALA A CA 1
ATOM 765 C C . ALA A 1 94 ? 3.213 4.661 8.564 1.00 94.62 94 ALA A C 1
ATOM 767 O O . ALA A 1 94 ? 2.001 4.812 8.713 1.00 94.62 94 ALA A O 1
ATOM 768 N N . THR A 1 95 ? 3.976 5.581 7.968 1.00 93.31 95 THR A N 1
ATOM 769 C CA . THR A 1 95 ? 3.436 6.847 7.452 1.00 93.31 95 THR A CA 1
ATOM 770 C C . THR A 1 95 ? 2.433 6.609 6.323 1.00 93.31 95 THR A C 1
ATOM 772 O O . THR A 1 95 ? 1.382 7.248 6.280 1.00 93.31 95 THR A O 1
ATOM 775 N N . LEU A 1 96 ? 2.739 5.687 5.405 1.00 93.62 96 LEU A N 1
ATOM 776 C CA . LEU A 1 96 ? 1.854 5.350 4.294 1.00 93.62 96 LEU A CA 1
ATOM 777 C C . LEU A 1 96 ? 0.555 4.692 4.783 1.00 93.62 96 LEU A C 1
ATOM 779 O O . LEU A 1 96 ? -0.522 5.086 4.346 1.00 93.62 96 LEU A O 1
ATOM 783 N N . LEU A 1 97 ? 0.651 3.742 5.717 1.00 94.25 97 LEU A N 1
ATOM 784 C CA . LEU A 1 97 ? -0.502 3.063 6.315 1.00 94.25 97 LEU A CA 1
ATOM 785 C C . LEU A 1 97 ? -1.394 4.020 7.119 1.00 94.25 97 LEU A C 1
ATOM 787 O O . LEU A 1 97 ? -2.614 3.939 7.015 1.00 94.25 97 LEU A O 1
ATOM 791 N N . SER A 1 98 ? -0.800 4.963 7.856 1.00 93.38 98 SER A N 1
ATOM 792 C CA . SER A 1 98 ? -1.538 6.021 8.560 1.00 93.38 98 SER A CA 1
ATOM 793 C C . SER A 1 98 ? -2.381 6.856 7.586 1.00 93.38 98 SER A C 1
ATOM 795 O O . SER A 1 98 ? -3.592 6.986 7.749 1.00 93.38 98 SER A O 1
ATOM 797 N N . ARG A 1 99 ? -1.775 7.306 6.477 1.00 91.69 99 ARG A N 1
ATOM 798 C CA . ARG A 1 99 ? -2.488 8.040 5.416 1.00 91.69 99 ARG A CA 1
ATOM 799 C C . ARG A 1 99 ? -3.578 7.207 4.742 1.00 91.69 99 ARG A C 1
ATOM 801 O O . ARG A 1 99 ? -4.609 7.749 4.363 1.00 91.69 99 ARG A O 1
ATOM 808 N N . LEU A 1 100 ? -3.354 5.904 4.567 1.00 90.88 100 LEU A N 1
ATOM 809 C CA . LEU A 1 100 ? -4.355 4.992 4.009 1.00 90.88 100 LEU A CA 1
ATOM 810 C C . LEU A 1 100 ? -5.575 4.839 4.917 1.00 90.88 100 LEU A C 1
ATOM 812 O O . LEU A 1 100 ? -6.689 4.754 4.410 1.00 90.88 100 LEU A O 1
ATOM 816 N N . ALA A 1 101 ? -5.371 4.808 6.232 1.00 91.12 101 ALA A N 1
ATOM 817 C CA . ALA A 1 101 ? -6.461 4.739 7.194 1.00 91.12 101 ALA A CA 1
ATOM 818 C C . ALA A 1 101 ? -7.259 6.049 7.283 1.00 91.12 101 ALA A C 1
ATOM 820 O O . ALA A 1 101 ? -8.476 5.999 7.455 1.00 91.12 101 ALA A O 1
ATOM 821 N N . ASP A 1 102 ? -6.585 7.192 7.133 1.00 89.50 102 ASP A N 1
ATOM 822 C CA . ASP A 1 102 ? -7.207 8.521 7.168 1.00 89.50 102 ASP A CA 1
ATOM 823 C C . ASP A 1 102 ? -7.908 8.897 5.846 1.00 89.50 102 ASP A C 1
ATOM 825 O O . ASP A 1 102 ? -8.723 9.816 5.821 1.00 89.50 102 ASP A O 1
ATOM 829 N N . ASN A 1 103 ? -7.614 8.204 4.739 1.00 84.88 103 ASN A N 1
ATOM 830 C CA . ASN A 1 103 ? -8.239 8.481 3.445 1.00 84.88 103 ASN A CA 1
ATOM 831 C C . ASN A 1 103 ? -9.760 8.269 3.497 1.00 84.88 103 ASN A C 1
ATOM 833 O O . ASN A 1 103 ? -10.248 7.183 3.810 1.00 84.88 103 ASN A O 1
ATOM 837 N N . GLU A 1 104 ? -10.509 9.282 3.064 1.00 73.81 104 GLU A N 1
ATOM 838 C CA . GLU A 1 104 ? -11.977 9.275 2.998 1.00 73.81 104 GLU A CA 1
ATOM 839 C C . GLU A 1 104 ? -12.537 8.473 1.810 1.00 73.81 104 GLU A C 1
ATOM 841 O O . GLU A 1 104 ? -13.712 8.587 1.486 1.00 73.81 104 GLU A O 1
ATOM 846 N N . ASN A 1 105 ? -11.726 7.635 1.155 1.00 77.31 105 ASN A N 1
ATOM 847 C CA . ASN A 1 105 ? -12.204 6.803 0.055 1.00 77.31 105 ASN A CA 1
ATOM 848 C C . ASN A 1 105 ? -13.251 5.791 0.567 1.00 77.31 105 ASN A C 1
ATOM 850 O O . ASN A 1 105 ? -12.950 4.966 1.440 1.00 77.31 105 ASN A O 1
ATOM 854 N N . ASP A 1 106 ? -14.458 5.847 -0.004 1.00 72.56 106 ASP A N 1
ATOM 855 C CA . ASP A 1 106 ? -15.592 4.970 0.317 1.00 72.56 106 ASP A CA 1
ATOM 856 C C . ASP A 1 106 ? -15.327 3.498 -0.037 1.00 72.56 106 ASP A C 1
ATOM 858 O O . ASP A 1 106 ? -15.968 2.598 0.507 1.00 72.56 106 ASP A O 1
ATOM 862 N N . GLU A 1 107 ? -14.346 3.221 -0.904 1.00 82.00 107 GLU A N 1
ATOM 863 C CA . GLU A 1 107 ? -13.927 1.852 -1.226 1.00 82.00 107 GLU A CA 1
ATOM 864 C C . GLU A 1 107 ? -13.240 1.139 -0.046 1.00 82.00 107 GLU A C 1
ATOM 866 O O . GLU A 1 107 ? -13.167 -0.092 -0.029 1.00 82.00 107 GLU A O 1
ATOM 871 N N . ILE A 1 108 ? -12.730 1.884 0.944 1.00 86.31 108 ILE A N 1
ATOM 872 C CA . ILE A 1 108 ? -12.011 1.321 2.091 1.00 86.31 108 ILE A CA 1
ATOM 873 C C . ILE A 1 108 ? -12.973 1.143 3.265 1.00 86.31 108 ILE A C 1
ATOM 875 O O . ILE A 1 108 ? -13.352 2.097 3.947 1.00 86.31 108 ILE A O 1
ATOM 879 N N . SER A 1 109 ? -13.308 -0.112 3.552 1.00 90.88 109 SER A N 1
ATOM 880 C CA . SER A 1 109 ? -14.150 -0.478 4.694 1.00 90.88 109 SER A CA 1
ATOM 881 C C . SER A 1 109 ? -13.503 -0.138 6.044 1.00 90.88 109 SER A C 1
ATOM 883 O O . SER A 1 109 ? -12.280 -0.122 6.192 1.00 90.88 109 SER A O 1
ATOM 885 N N . LEU A 1 110 ? -14.328 0.058 7.077 1.00 91.69 110 LEU A N 1
ATOM 886 C CA . LEU A 1 110 ? -13.846 0.320 8.440 1.00 91.69 110 LEU A CA 1
ATOM 887 C C . LEU A 1 110 ? -12.920 -0.796 8.962 1.00 91.69 110 LEU A C 1
ATOM 889 O O . LEU A 1 110 ? -11.926 -0.511 9.624 1.00 91.69 110 LEU A O 1
ATOM 893 N N . SER A 1 111 ? -13.201 -2.058 8.623 1.00 92.44 111 SER A N 1
ATOM 894 C CA . SER A 1 111 ? -12.352 -3.195 8.997 1.00 92.44 111 SER A CA 1
ATOM 895 C C . SER A 1 111 ? -10.981 -3.143 8.317 1.00 92.44 111 SER A C 1
ATOM 897 O O . SER A 1 111 ? -9.972 -3.439 8.955 1.00 92.44 111 SER A O 1
ATOM 899 N N . GLN A 1 112 ? -10.912 -2.708 7.054 1.00 92.25 112 GLN A N 1
ATOM 900 C CA . GLN A 1 112 ? -9.640 -2.466 6.366 1.00 92.25 112 GLN A CA 1
ATOM 901 C C . GLN A 1 112 ? -8.874 -1.293 6.983 1.00 92.25 112 GLN A C 1
ATOM 903 O O . GLN A 1 112 ? -7.673 -1.417 7.201 1.00 92.25 112 GLN A O 1
ATOM 908 N N . ARG A 1 113 ? -9.547 -0.188 7.334 1.00 93.31 113 ARG A N 1
ATOM 909 C CA . ARG A 1 113 ? -8.904 0.943 8.034 1.00 93.31 113 ARG A CA 1
ATOM 910 C C . ARG A 1 113 ? -8.331 0.510 9.382 1.00 93.31 113 ARG A C 1
ATOM 912 O O . ARG A 1 113 ? -7.180 0.812 9.679 1.00 93.31 113 ARG A O 1
ATOM 919 N N . PHE A 1 114 ? -9.085 -0.274 10.153 1.00 94.12 114 PHE A N 1
ATOM 920 C CA . PHE A 1 114 ? -8.607 -0.869 11.402 1.00 94.12 114 PHE A CA 1
ATOM 921 C C . PHE A 1 114 ? -7.366 -1.750 11.186 1.00 94.12 114 PHE A C 1
ATOM 923 O O . PHE A 1 114 ? -6.396 -1.653 11.943 1.00 94.12 114 PHE A O 1
ATOM 930 N N . ALA A 1 115 ? -7.359 -2.575 10.134 1.00 94.06 115 ALA A N 1
ATOM 931 C CA . ALA A 1 115 ? -6.198 -3.386 9.780 1.00 94.06 115 ALA A CA 1
ATOM 932 C C . ALA A 1 115 ? -4.982 -2.517 9.413 1.00 94.06 115 ALA A C 1
ATOM 934 O O . ALA A 1 115 ? -3.884 -2.783 9.900 1.00 94.06 115 ALA A O 1
ATOM 935 N N . TYR A 1 116 ? -5.170 -1.448 8.630 1.00 95.25 116 TYR A N 1
ATOM 936 C CA . TYR A 1 116 ? -4.094 -0.513 8.290 1.00 95.25 116 TYR A CA 1
ATOM 937 C C . TYR A 1 116 ? -3.517 0.185 9.518 1.00 95.25 116 TYR A C 1
ATOM 939 O O . TYR A 1 116 ? -2.299 0.220 9.663 1.00 95.25 116 TYR A O 1
ATOM 947 N N . LEU A 1 117 ? -4.363 0.683 10.423 1.00 95.69 117 LEU A N 1
ATOM 948 C CA . LEU A 1 117 ? -3.914 1.317 11.664 1.00 95.69 117 LEU A CA 1
ATOM 949 C C . LEU A 1 117 ? -3.138 0.335 12.551 1.00 95.69 117 LEU A C 1
ATOM 951 O O . LEU A 1 117 ? -2.060 0.660 13.047 1.00 95.69 117 LEU A O 1
ATOM 955 N N . SER A 1 118 ? -3.643 -0.892 12.696 1.00 95.19 118 SER A N 1
ATOM 956 C CA . SER A 1 118 ? -2.977 -1.942 13.474 1.00 95.19 118 SER A CA 1
ATOM 957 C C . SER A 1 118 ? -1.593 -2.268 12.904 1.00 95.19 118 SER A C 1
ATOM 959 O O . SER A 1 118 ? -0.612 -2.356 13.643 1.00 95.19 118 SER A O 1
ATOM 961 N N . HIS A 1 119 ? -1.488 -2.386 11.578 1.00 95.56 119 HIS A N 1
ATOM 962 C CA . HIS A 1 119 ? -0.219 -2.647 10.899 1.00 95.56 119 HIS A CA 1
ATOM 963 C C . HIS A 1 119 ? 0.725 -1.438 10.968 1.00 95.56 119 HIS A C 1
ATOM 965 O O . HIS A 1 119 ? 1.927 -1.606 11.170 1.00 95.56 119 HIS A O 1
ATOM 971 N N . ALA A 1 120 ? 0.192 -0.213 10.894 1.00 95.25 120 ALA A N 1
ATOM 972 C CA . ALA A 1 120 ? 0.966 1.016 11.047 1.00 95.25 120 ALA A CA 1
ATOM 973 C C . ALA A 1 120 ? 1.659 1.075 12.412 1.00 95.25 120 ALA A C 1
ATOM 975 O O . ALA A 1 120 ? 2.824 1.461 12.477 1.00 95.25 120 ALA A O 1
ATOM 976 N N . ILE A 1 121 ? 0.985 0.644 13.487 1.00 94.69 121 ILE A N 1
ATOM 977 C CA . ILE A 1 121 ? 1.573 0.557 14.832 1.00 94.69 121 ILE A CA 1
ATOM 978 C C . ILE A 1 121 ? 2.744 -0.430 14.850 1.00 94.69 121 ILE A C 1
ATOM 980 O O . ILE A 1 121 ? 3.802 -0.095 15.380 1.00 94.69 121 ILE A O 1
ATOM 984 N N . ILE A 1 122 ? 2.586 -1.614 14.249 1.00 94.62 122 ILE A N 1
ATOM 985 C CA . ILE A 1 122 ? 3.646 -2.636 14.183 1.00 94.62 122 ILE A CA 1
ATOM 986 C C . ILE A 1 122 ? 4.880 -2.082 13.454 1.00 94.62 122 ILE A C 1
ATOM 988 O O . ILE A 1 122 ? 6.007 -2.204 13.945 1.00 94.62 122 ILE A O 1
ATOM 992 N N . CYS A 1 123 ? 4.681 -1.411 12.316 1.00 93.81 123 CYS A N 1
ATOM 993 C CA . CYS A 1 123 ? 5.772 -0.761 11.595 1.00 93.81 123 CYS A CA 1
ATOM 994 C C . CYS A 1 123 ? 6.387 0.384 12.418 1.00 93.81 123 CYS A C 1
ATOM 996 O O . CYS A 1 123 ? 7.603 0.448 12.567 1.00 93.81 123 CYS A O 1
ATOM 998 N N . ALA A 1 124 ? 5.576 1.254 13.023 1.00 93.31 124 ALA A N 1
ATOM 999 C CA . ALA A 1 124 ? 6.062 2.391 13.802 1.00 93.31 124 ALA A CA 1
ATOM 1000 C C . ALA A 1 124 ? 6.883 1.963 15.031 1.00 93.31 124 ALA A C 1
ATOM 1002 O O . ALA A 1 124 ? 7.875 2.607 15.364 1.00 93.31 124 ALA A O 1
ATOM 1003 N N . GLN A 1 125 ? 6.513 0.855 15.678 1.00 93.00 125 GLN A N 1
ATOM 1004 C CA . GLN A 1 125 ? 7.285 0.251 16.768 1.00 93.00 125 GLN A CA 1
ATOM 1005 C C . GLN A 1 125 ? 8.630 -0.311 16.299 1.00 93.00 125 GLN A C 1
ATOM 1007 O O . GLN A 1 125 ? 9.611 -0.259 17.039 1.00 93.00 125 GLN A O 1
ATOM 1012 N N . SER A 1 126 ? 8.670 -0.831 15.072 1.00 92.38 126 SER A N 1
ATOM 1013 C CA . SER A 1 126 ? 9.876 -1.380 14.444 1.00 92.38 126 SER A CA 1
ATOM 1014 C C . SER A 1 126 ? 10.790 -0.293 13.862 1.00 92.38 126 SER A C 1
ATOM 1016 O O . SER A 1 126 ? 11.957 -0.550 13.569 1.00 92.38 126 SER A O 1
ATOM 1018 N N . ALA A 1 127 ? 10.285 0.933 13.700 1.00 90.12 127 ALA A N 1
ATOM 1019 C CA . ALA A 1 127 ? 11.047 2.063 13.195 1.00 90.12 127 ALA A CA 1
ATOM 1020 C C . ALA A 1 127 ? 12.038 2.603 14.240 1.00 90.12 127 ALA A C 1
ATOM 1022 O O . ALA A 1 127 ? 11.772 2.674 15.443 1.00 90.12 127 ALA A O 1
ATOM 1023 N N . THR A 1 128 ? 13.207 3.035 13.768 1.00 84.69 128 THR A N 1
ATOM 1024 C CA . THR A 1 128 ? 14.244 3.630 14.628 1.00 84.69 128 THR A CA 1
ATOM 1025 C C . THR A 1 128 ? 14.029 5.133 14.848 1.00 84.69 128 THR A C 1
ATOM 1027 O O . THR A 1 128 ? 14.465 5.675 15.863 1.00 84.69 128 THR A O 1
ATOM 1030 N N . ASP A 1 129 ? 13.320 5.799 13.934 1.00 85.19 129 ASP A N 1
ATOM 1031 C CA . ASP A 1 129 ? 13.129 7.249 13.922 1.00 85.19 129 ASP A CA 1
ATOM 1032 C C . ASP A 1 129 ? 12.229 7.756 15.081 1.00 85.19 129 ASP A C 1
ATOM 1034 O O . ASP A 1 129 ? 11.102 7.278 15.255 1.00 85.19 129 ASP A O 1
ATOM 1038 N N . PRO A 1 130 ? 12.680 8.745 15.882 1.00 82.06 130 PRO A N 1
ATOM 1039 C CA . PRO A 1 130 ? 11.917 9.266 17.018 1.00 82.06 130 PRO A CA 1
ATOM 1040 C C . PRO A 1 130 ? 10.610 9.962 16.620 1.00 82.06 130 PRO A C 1
ATOM 1042 O O . PRO A 1 130 ? 9.643 9.908 17.381 1.00 82.06 130 PRO A O 1
ATOM 1045 N N . LYS A 1 131 ? 10.537 10.585 15.436 1.00 81.75 131 LYS A N 1
ATOM 1046 C CA . LYS A 1 131 ? 9.298 11.220 14.958 1.00 81.75 131 LYS A CA 1
ATOM 1047 C C . LYS A 1 131 ? 8.215 10.170 14.712 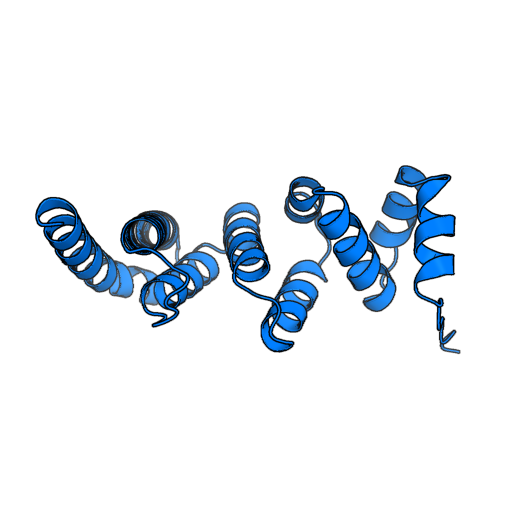1.00 81.75 131 LYS A C 1
ATOM 1049 O O . LYS A 1 131 ? 7.068 10.362 15.109 1.00 81.75 131 LYS A O 1
ATOM 1054 N N . THR A 1 132 ? 8.593 9.033 14.136 1.00 79.88 132 THR A N 1
ATOM 1055 C CA . THR A 1 132 ? 7.693 7.889 13.950 1.00 79.88 132 THR A CA 1
ATOM 1056 C C . THR A 1 132 ? 7.189 7.338 15.290 1.00 79.88 132 THR A C 1
ATOM 1058 O O . THR A 1 132 ? 6.018 6.985 15.409 1.00 79.88 132 THR A O 1
ATOM 1061 N N . LYS A 1 133 ? 8.019 7.349 16.343 1.00 77.12 133 LYS A N 1
ATOM 1062 C CA . LYS A 1 133 ? 7.593 6.932 17.692 1.00 77.12 133 LYS A CA 1
ATOM 1063 C C . LYS A 1 133 ? 6.544 7.855 18.310 1.00 77.12 133 LYS A C 1
ATOM 1065 O O . LYS A 1 133 ? 5.643 7.363 18.982 1.00 77.12 133 LYS A O 1
ATOM 1070 N N . ALA A 1 134 ? 6.615 9.162 18.054 1.00 84.56 134 ALA A N 1
ATOM 1071 C CA . ALA A 1 134 ? 5.590 10.105 18.505 1.00 84.56 134 ALA A CA 1
ATOM 1072 C C . ALA A 1 134 ? 4.218 9.836 17.852 1.00 84.56 134 ALA A C 1
ATOM 1074 O O . ALA A 1 134 ? 3.187 10.042 18.484 1.00 84.56 134 ALA A O 1
ATOM 1075 N N . MET A 1 135 ? 4.203 9.302 16.624 1.00 88.12 135 MET A N 1
ATOM 1076 C CA . MET A 1 135 ? 2.976 8.934 15.903 1.00 88.12 135 MET A CA 1
ATOM 1077 C C . MET A 1 135 ? 2.262 7.707 16.503 1.00 88.12 135 MET A C 1
ATOM 1079 O O . MET A 1 135 ? 1.086 7.492 16.232 1.00 88.12 135 MET A O 1
ATOM 1083 N N . ILE A 1 136 ? 2.933 6.898 17.335 1.00 92.56 136 ILE A N 1
ATOM 1084 C CA . ILE A 1 136 ? 2.347 5.664 17.890 1.00 92.56 136 ILE A CA 1
ATOM 1085 C C . ILE A 1 136 ? 1.118 5.958 18.753 1.00 92.56 136 ILE A C 1
ATOM 1087 O O . ILE A 1 136 ? 0.164 5.184 18.708 1.00 92.56 136 ILE A O 1
ATOM 1091 N N . GLN A 1 137 ? 1.132 7.039 19.540 1.00 91.12 137 GLN A N 1
ATOM 1092 C CA . GLN A 1 137 ? -0.006 7.357 20.404 1.00 91.12 137 GLN A CA 1
ATOM 1093 C C . GLN A 1 137 ? -1.236 7.745 19.577 1.00 91.12 137 GLN A C 1
ATOM 1095 O O . GLN A 1 137 ? -2.291 7.158 19.779 1.00 91.12 137 GLN A O 1
ATOM 1100 N N . ASP A 1 138 ? -1.069 8.616 18.577 1.00 92.56 138 ASP A N 1
ATOM 1101 C CA . ASP A 1 138 ? -2.145 8.986 17.643 1.00 92.56 138 ASP A CA 1
ATOM 1102 C C . ASP A 1 138 ? -2.747 7.753 16.948 1.00 92.56 138 ASP A C 1
ATOM 1104 O O . ASP A 1 138 ? -3.963 7.577 16.896 1.00 92.56 138 ASP A O 1
ATOM 1108 N N . LEU A 1 139 ? -1.895 6.832 16.483 1.00 94.50 139 LEU A N 1
ATOM 1109 C CA . LEU A 1 139 ? -2.360 5.588 15.872 1.00 94.50 139 LEU A CA 1
ATOM 1110 C C . LEU A 1 139 ? -3.145 4.706 16.852 1.00 94.50 139 LEU A C 1
ATOM 1112 O O . LEU A 1 139 ? -4.132 4.095 16.449 1.00 94.50 139 LEU A O 1
ATOM 1116 N N . ARG A 1 140 ? -2.732 4.623 18.123 1.00 94.19 140 ARG A N 1
ATOM 1117 C CA . ARG A 1 140 ? -3.445 3.847 19.153 1.00 94.19 140 ARG A CA 1
ATOM 1118 C C . ARG A 1 140 ? -4.828 4.420 19.430 1.00 94.19 140 ARG A C 1
ATOM 1120 O O . ARG A 1 140 ? -5.787 3.653 19.444 1.00 94.19 140 ARG A O 1
ATOM 1127 N N . ASP A 1 141 ? -4.920 5.737 19.571 1.00 94.62 141 ASP A N 1
ATOM 1128 C CA . ASP A 1 141 ? -6.187 6.430 19.805 1.00 94.62 141 ASP A CA 1
ATOM 1129 C C . ASP A 1 141 ? -7.156 6.170 18.631 1.00 94.62 141 ASP A C 1
ATOM 1131 O O . ASP A 1 141 ? -8.322 5.820 18.827 1.00 94.62 141 ASP A O 1
ATOM 1135 N N . LYS A 1 142 ? -6.657 6.221 17.386 1.00 94.75 142 LYS A N 1
ATOM 1136 C CA . LYS A 1 142 ? -7.442 5.889 16.182 1.00 94.75 142 LYS A CA 1
ATOM 1137 C C . LYS A 1 142 ? -7.882 4.423 16.130 1.00 94.75 142 LYS A C 1
ATOM 1139 O O . LYS A 1 142 ? -9.013 4.145 15.728 1.00 94.75 142 LYS A O 1
ATOM 1144 N N . VAL A 1 143 ? -7.018 3.478 16.519 1.00 95.38 143 VAL A N 1
ATOM 1145 C CA . VAL A 1 143 ? -7.371 2.046 16.592 1.00 95.38 143 VAL A CA 1
ATOM 1146 C C . VAL A 1 143 ? -8.499 1.817 17.589 1.00 95.38 143 VAL A C 1
ATOM 1148 O O . VAL A 1 143 ? -9.416 1.058 17.284 1.00 95.38 143 VAL A O 1
ATOM 1151 N N . GLU A 1 144 ? -8.458 2.470 18.750 1.00 93.94 144 GLU A N 1
ATOM 1152 C CA . GLU A 1 144 ? -9.495 2.348 19.776 1.00 93.94 144 GLU A CA 1
ATOM 1153 C C . GLU A 1 144 ? -10.854 2.837 19.257 1.00 93.94 144 GLU A C 1
ATOM 1155 O O . GLU A 1 144 ? -11.846 2.108 19.334 1.00 93.94 144 GLU A O 1
ATOM 1160 N N . VAL A 1 145 ? -10.888 4.015 18.625 1.00 94.69 145 VAL A N 1
ATOM 1161 C CA . VAL A 1 145 ? -12.108 4.544 17.994 1.00 94.69 145 VAL A CA 1
ATOM 1162 C C . VAL A 1 145 ? -12.630 3.590 16.919 1.00 94.69 145 VAL A C 1
ATOM 1164 O O . VAL A 1 145 ? -13.814 3.245 16.925 1.00 94.69 145 VAL A O 1
ATOM 1167 N N . ALA A 1 146 ? -11.762 3.120 16.019 1.00 92.75 146 ALA A N 1
ATOM 1168 C CA . ALA A 1 146 ? -12.149 2.188 14.963 1.00 92.75 146 ALA A CA 1
ATOM 1169 C C . ALA A 1 146 ? -12.673 0.856 15.531 1.00 92.75 146 ALA A C 1
ATOM 1171 O O . ALA A 1 146 ? -13.630 0.294 15.001 1.00 92.75 146 ALA A O 1
ATOM 1172 N N . HIS A 1 147 ? -12.091 0.365 16.627 1.00 92.69 147 HIS A N 1
ATOM 1173 C CA . HIS A 1 147 ? -12.529 -0.855 17.301 1.00 92.69 147 HIS A CA 1
ATOM 1174 C C . HIS A 1 147 ? -13.935 -0.715 17.894 1.00 92.69 147 HIS A C 1
ATOM 1176 O O . HIS A 1 147 ? -14.783 -1.581 17.683 1.00 92.69 147 HIS A O 1
ATOM 1182 N N . ILE A 1 148 ? -14.209 0.400 18.578 1.00 95.19 148 ILE A N 1
ATOM 1183 C CA . ILE A 1 148 ? -15.537 0.701 19.129 1.00 95.19 148 ILE A CA 1
ATOM 1184 C C . ILE A 1 148 ? -16.567 0.812 17.999 1.00 95.19 148 ILE A C 1
ATOM 1186 O O . ILE A 1 148 ? -17.638 0.214 18.072 1.00 95.19 148 ILE A O 1
ATOM 1190 N N . GLN A 1 149 ? -16.233 1.529 16.923 1.00 92.44 149 GLN A N 1
ATOM 1191 C CA . GLN A 1 149 ? -17.110 1.670 15.759 1.00 92.44 149 GLN A CA 1
ATOM 1192 C C . GLN A 1 149 ? -17.424 0.322 15.097 1.00 92.44 149 GLN A C 1
ATOM 1194 O O . GLN A 1 149 ? -18.542 0.132 14.628 1.00 92.44 149 GLN A O 1
ATOM 1199 N N . LEU A 1 150 ? -16.472 -0.618 15.072 1.00 91.69 150 LEU A N 1
ATOM 1200 C CA . LEU A 1 150 ? -16.694 -1.975 14.566 1.00 91.69 150 LEU A CA 1
ATOM 1201 C C . LEU A 1 150 ? -17.619 -2.802 15.464 1.00 91.69 150 LEU A C 1
A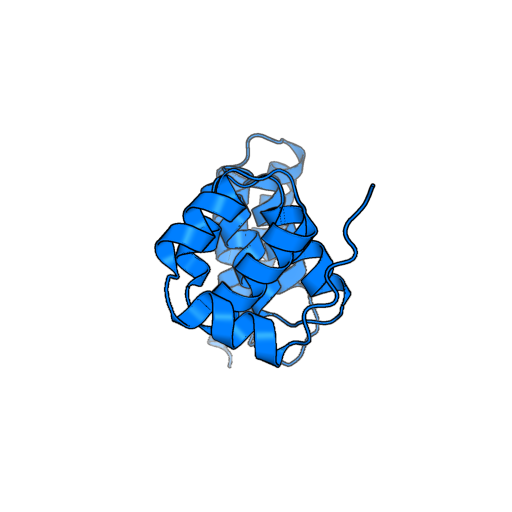TOM 1203 O O . LEU A 1 150 ? -18.352 -3.632 14.946 1.00 91.69 150 LEU A O 1
ATOM 1207 N N . ALA A 1 151 ? -17.589 -2.593 16.782 1.00 89.94 151 ALA A N 1
ATOM 1208 C CA . ALA A 1 151 ? -18.418 -3.340 17.729 1.00 89.94 151 ALA A CA 1
ATOM 1209 C C . ALA A 1 151 ? -19.892 -2.895 17.739 1.00 89.94 151 ALA A C 1
ATOM 1211 O O . ALA A 1 151 ? -20.762 -3.661 18.146 1.00 89.94 151 ALA A O 1
ATOM 1212 N N . ILE A 1 152 ? -20.166 -1.653 17.332 1.00 91.19 152 ILE A N 1
ATOM 1213 C CA . ILE A 1 152 ? -21.517 -1.064 17.316 1.00 91.19 152 ILE A CA 1
ATOM 1214 C C . ILE A 1 152 ? -22.219 -1.287 15.961 1.00 91.19 152 ILE A C 1
ATOM 1216 O O . ILE A 1 152 ? -23.435 -1.120 15.862 1.00 91.19 152 ILE A O 1
ATOM 1220 N N . LYS A 1 153 ? -21.460 -1.641 14.920 1.00 64.75 153 LYS A N 1
ATOM 1221 C CA . LYS A 1 153 ? -21.942 -1.822 13.547 1.00 64.75 153 LYS A CA 1
ATOM 1222 C C . LYS A 1 153 ? -22.422 -3.247 13.294 1.00 64.75 153 LYS A C 1
ATOM 1224 O O . LYS A 1 153 ? -23.421 -3.376 12.555 1.00 64.75 153 LYS A O 1
#

InterPro domains:
  IPR004870 Nucleoporin, Nup155-like [PTHR10350] (23-153)
  IPR007187 Nucleoporin, Nup133/Nup155-like, C-terminal [PF03177] (24-152)
  IPR042537 Nucleoporin, Nup155-like, C-terminal, subdomain 2 [G3DSA:1.25.40.440] (48-128)

Organism: Heligmosomoides polygyrus (NCBI:txid6339)

Radius of gyration: 18.55 Å; chains: 1; bounding box: 44×28×50 Å

Foldseek 3Di:
DDDPPPPDPVNVVVVCVPPVVVLVVVLLPDPDLVSVLVNCVVCVVVVVLVVLLVRPRPNSLVSLVVCVVVVNDDVSLVSNLSSCVSVLVLLVNLVSLQVVLVDPDPVQDLVNSLVSLVSSLVSLVSDPDVVSVVCNVVSVVVNVVSVVVVVVD